Protein AF-K7Q746-F1 (afdb_monomer_lite)

Radius of gyration: 15.81 Å; chains: 1; bounding box: 33×34×40 Å

Structure (mmCIF, N/CA/C/O backbone):
data_AF-K7Q746-F1
#
_entry.id   AF-K7Q746-F1
#
loop_
_atom_site.group_PDB
_atom_site.id
_atom_site.type_symbol
_atom_site.label_atom_id
_atom_site.label_alt_id
_atom_site.label_comp_id
_atom_site.label_asym_id
_atom_site.label_entity_id
_atom_site.label_seq_id
_atom_site.pdbx_PDB_ins_code
_atom_site.Cartn_x
_atom_site.Cartn_y
_atom_site.Cartn_z
_atom_site.occupancy
_atom_site.B_iso_or_equiv
_atom_site.auth_seq_id
_atom_site.auth_comp_id
_atom_site.auth_asym_id
_atom_site.auth_atom_id
_atom_site.pdbx_PDB_model_num
ATOM 1 N N . ILE A 1 1 ? -5.681 6.969 13.980 1.00 86.75 1 ILE A N 1
ATOM 2 C CA . ILE A 1 1 ? -5.539 5.512 13.728 1.00 86.75 1 ILE A CA 1
ATOM 3 C C . ILE A 1 1 ? -4.121 5.082 13.325 1.00 86.75 1 ILE A C 1
ATOM 5 O O . ILE A 1 1 ? -3.872 3.892 13.375 1.00 86.75 1 ILE A O 1
ATOM 9 N N . ASN A 1 2 ? -3.213 5.994 12.934 1.00 96.06 2 ASN A N 1
ATOM 10 C CA . ASN A 1 2 ? -1.824 5.683 12.545 1.00 96.06 2 ASN A CA 1
ATOM 11 C C . ASN A 1 2 ? -0.857 6.712 13.166 1.00 96.06 2 ASN A C 1
ATOM 13 O O . ASN A 1 2 ? -0.190 7.455 12.448 1.00 96.06 2 ASN A O 1
ATOM 17 N N . ASP A 1 3 ? -0.877 6.864 14.487 1.00 96.75 3 ASP A N 1
ATOM 18 C CA . ASP A 1 3 ? -0.145 7.935 15.168 1.00 96.75 3 ASP A CA 1
ATOM 19 C C . ASP A 1 3 ? 1.361 7.657 15.247 1.00 96.75 3 ASP A C 1
ATOM 21 O O . ASP A 1 3 ? 2.140 8.601 15.130 1.00 96.75 3 ASP A O 1
ATOM 25 N N . SER A 1 4 ? 1.787 6.391 15.307 1.00 97.06 4 SER A N 1
ATOM 26 C CA . SER A 1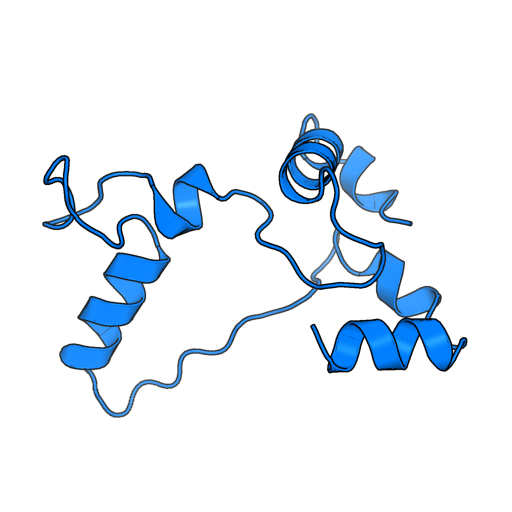 4 ? 3.205 6.007 15.276 1.00 97.06 4 SER A CA 1
ATOM 27 C C . SER A 1 4 ? 3.936 6.422 13.994 1.00 97.06 4 SER A C 1
ATOM 29 O O . SER A 1 4 ? 5.156 6.560 13.999 1.00 97.06 4 SER A O 1
ATOM 31 N N . LEU A 1 5 ? 3.228 6.708 12.894 1.00 96.88 5 LEU A N 1
ATOM 32 C CA . LEU A 1 5 ? 3.851 7.281 11.692 1.00 96.88 5 LEU A CA 1
ATOM 33 C C . LEU A 1 5 ? 4.335 8.719 11.880 1.00 96.88 5 LEU A C 1
ATOM 35 O O . LEU A 1 5 ? 5.191 9.165 11.122 1.00 96.88 5 LEU A O 1
ATOM 39 N N . LYS A 1 6 ? 3.797 9.453 12.859 1.00 97.00 6 LYS A N 1
ATOM 40 C CA . LYS A 1 6 ? 4.165 10.855 13.108 1.00 97.00 6 LYS A CA 1
ATOM 41 C C . LYS A 1 6 ? 5.572 10.994 13.691 1.00 97.00 6 LYS A C 1
ATOM 43 O O . LYS A 1 6 ? 6.127 12.087 13.668 1.00 97.00 6 LYS A O 1
ATOM 48 N N . GLU A 1 7 ? 6.164 9.899 14.171 1.00 96.75 7 GLU A N 1
ATOM 49 C CA . GLU A 1 7 ? 7.569 9.848 14.592 1.00 96.75 7 GLU A CA 1
ATOM 50 C C . GLU A 1 7 ? 8.539 9.987 13.406 1.00 96.75 7 GLU A C 1
ATOM 52 O O . GLU A 1 7 ? 9.696 10.362 13.589 1.00 96.75 7 GLU A O 1
ATOM 57 N N . ILE A 1 8 ? 8.071 9.720 12.179 1.00 97.31 8 ILE A N 1
ATOM 58 C CA . ILE A 1 8 ? 8.853 9.831 10.948 1.00 97.31 8 ILE A CA 1
ATOM 59 C C . ILE A 1 8 ? 8.299 10.986 10.112 1.00 97.31 8 ILE A C 1
ATOM 61 O O . ILE A 1 8 ? 7.189 10.919 9.579 1.00 97.31 8 ILE A O 1
ATOM 65 N N . SER A 1 9 ? 9.104 12.039 9.955 1.00 97.56 9 SER A N 1
ATOM 66 C CA . SER A 1 9 ? 8.730 13.233 9.186 1.00 97.56 9 SER A CA 1
ATOM 67 C C . SER A 1 9 ? 8.240 12.878 7.775 1.00 97.56 9 SER A C 1
ATOM 69 O O . SER A 1 9 ? 8.935 12.197 7.020 1.00 97.56 9 SER A O 1
ATOM 71 N N . GLY A 1 10 ? 7.035 13.331 7.419 1.00 97.25 10 GLY A N 1
ATOM 72 C CA . GLY A 1 10 ? 6.433 13.139 6.097 1.00 97.25 10 GLY A CA 1
ATOM 73 C C . GLY A 1 10 ? 5.764 11.779 5.864 1.00 97.25 10 GLY A C 1
ATOM 74 O O . GLY A 1 10 ? 5.069 11.618 4.856 1.00 97.25 10 GLY A O 1
ATOM 75 N N . SER A 1 11 ? 5.960 10.796 6.752 1.00 97.94 11 SER A N 1
ATOM 76 C CA . SER A 1 11 ? 5.456 9.429 6.560 1.00 97.94 11 SER A CA 1
ATOM 77 C C . SER A 1 11 ? 3.958 9.321 6.845 1.00 97.94 11 SER A C 1
ATOM 79 O O . SER A 1 11 ? 3.223 8.684 6.087 1.00 97.94 11 SER A O 1
ATOM 81 N N . PHE A 1 12 ? 3.466 10.006 7.881 1.00 98.06 12 PHE A N 1
ATOM 82 C CA . PHE A 1 12 ? 2.028 10.080 8.140 1.00 98.06 12 PHE A CA 1
ATOM 83 C C . PHE A 1 12 ? 1.294 10.729 6.959 1.00 98.06 12 PHE A C 1
ATOM 85 O O . PHE A 1 12 ? 0.313 10.183 6.457 1.00 98.06 12 PHE A O 1
ATOM 92 N N . GLU A 1 13 ? 1.804 11.852 6.455 1.00 98.06 13 GLU A N 1
ATOM 93 C CA . GLU A 1 13 ? 1.220 12.594 5.338 1.00 98.06 13 GLU A CA 1
ATOM 94 C C . GLU A 1 13 ? 1.275 11.799 4.028 1.00 98.06 13 GLU A C 1
ATOM 96 O O . GLU A 1 13 ? 0.354 11.895 3.217 1.00 98.06 13 GLU A O 1
ATOM 101 N N . ALA A 1 14 ? 2.330 11.005 3.809 1.00 98.12 14 ALA A N 1
ATOM 102 C CA . ALA A 1 14 ? 2.415 10.091 2.673 1.00 98.12 14 ALA A CA 1
ATOM 103 C C . ALA A 1 14 ? 1.284 9.057 2.698 1.00 98.12 14 ALA A C 1
ATOM 105 O O . ALA A 1 14 ? 0.582 8.903 1.694 1.00 98.12 14 ALA A O 1
ATOM 106 N N . LEU A 1 15 ? 1.033 8.434 3.856 1.00 98.06 15 LEU A N 1
ATOM 107 C CA . LEU A 1 15 ? -0.088 7.510 4.002 1.00 98.06 15 LEU A CA 1
ATOM 108 C C . LEU A 1 15 ? -1.436 8.213 3.794 1.00 98.06 15 LEU A C 1
ATOM 110 O O . LEU A 1 15 ? -2.288 7.678 3.090 1.00 98.06 15 LEU A O 1
ATOM 114 N N . GLN A 1 16 ? -1.625 9.420 4.343 1.00 97.94 16 GLN A N 1
ATOM 115 C CA . GLN A 1 16 ? -2.864 10.184 4.137 1.00 97.94 16 GLN A CA 1
ATOM 116 C C . GLN A 1 16 ? -3.120 10.475 2.652 1.00 97.94 16 GLN A C 1
ATOM 118 O O . GLN 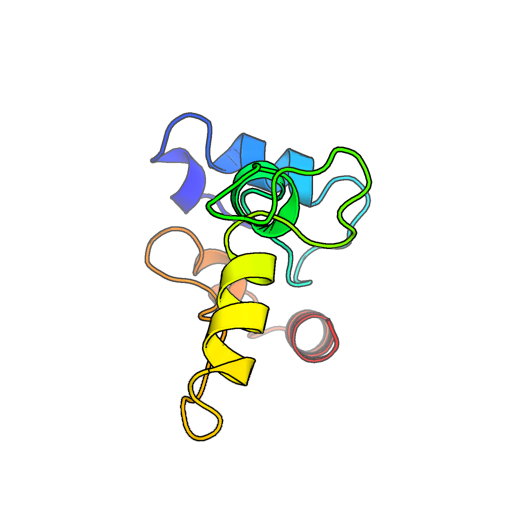A 1 16 ? -4.244 10.316 2.182 1.00 97.94 16 GLN A O 1
ATOM 123 N N . ARG A 1 17 ? -2.083 10.850 1.888 1.00 98.19 17 ARG A N 1
ATOM 124 C CA . ARG A 1 17 ? -2.205 11.062 0.435 1.00 98.19 17 ARG A CA 1
ATOM 125 C C . ARG A 1 17 ? -2.553 9.775 -0.305 1.00 98.19 17 ARG A C 1
ATOM 127 O O . ARG A 1 17 ? -3.417 9.799 -1.174 1.00 98.19 17 ARG A O 1
ATOM 134 N N . SER A 1 18 ? -1.902 8.666 0.039 1.00 97.69 18 SER A N 1
ATOM 135 C CA . SER A 1 18 ? -2.173 7.365 -0.581 1.00 97.69 18 SER A CA 1
ATOM 136 C C . SER A 1 18 ? -3.593 6.856 -0.294 1.00 97.69 18 SER A C 1
ATOM 138 O O . SER A 1 18 ? -4.224 6.238 -1.149 1.00 97.69 18 SER A O 1
ATOM 140 N N . CYS A 1 19 ? -4.124 7.147 0.893 1.00 98.06 19 CYS A N 1
ATOM 141 C CA . CYS A 1 19 ? -5.470 6.748 1.301 1.00 98.06 19 CYS A CA 1
ATOM 142 C C . CYS A 1 19 ? -6.550 7.801 0.998 1.00 98.06 19 CYS A C 1
ATOM 144 O O . CYS A 1 19 ? -7.682 7.645 1.451 1.00 98.06 19 CYS A O 1
ATOM 146 N N . ALA A 1 20 ? -6.253 8.865 0.245 1.00 97.88 20 ALA A N 1
ATOM 147 C CA . ALA A 1 20 ? -7.234 9.907 -0.053 1.00 97.88 20 ALA A CA 1
ATOM 148 C C . ALA A 1 20 ? -8.468 9.324 -0.772 1.00 97.88 20 ALA A C 1
ATOM 150 O O . ALA A 1 20 ? -8.362 8.755 -1.857 1.00 97.88 20 ALA A O 1
ATOM 151 N N . GLY A 1 21 ? -9.647 9.451 -0.152 1.00 97.38 21 GLY A N 1
ATOM 152 C CA . GLY A 1 21 ? -10.903 8.887 -0.667 1.00 97.38 21 GLY A CA 1
ATOM 153 C C . GLY A 1 21 ? -11.068 7.373 -0.461 1.00 97.38 21 GLY A C 1
ATOM 154 O O . GLY A 1 21 ? -12.045 6.801 -0.939 1.00 97.38 21 GLY A O 1
ATOM 155 N N . ARG A 1 22 ? -10.144 6.716 0.251 1.00 97.81 22 ARG A N 1
ATOM 156 C CA . ARG A 1 22 ? -10.236 5.307 0.650 1.00 97.81 22 ARG A CA 1
ATOM 157 C C . ARG A 1 22 ? -10.701 5.215 2.102 1.00 97.81 22 ARG A C 1
ATOM 159 O O . ARG A 1 22 ? -10.274 5.989 2.948 1.00 97.81 22 ARG A O 1
ATOM 166 N N . GLU A 1 23 ? -11.582 4.261 2.381 1.00 97.62 23 GLU A N 1
ATOM 167 C CA . GLU A 1 23 ? -12.071 4.003 3.739 1.00 97.62 23 GLU A CA 1
ATOM 168 C C . GLU A 1 23 ? -10.947 3.522 4.669 1.00 97.62 23 GLU A C 1
ATOM 170 O O . GLU A 1 23 ? -10.065 2.762 4.254 1.00 97.62 23 GLU A O 1
ATOM 175 N N . ASP A 1 24 ? -11.027 3.920 5.941 1.00 98.38 24 ASP A N 1
ATOM 176 C CA . ASP A 1 24 ? -10.142 3.434 6.999 1.00 98.38 24 ASP A CA 1
ATOM 177 C C . ASP A 1 24 ? -10.182 1.902 7.122 1.00 98.38 24 ASP A C 1
ATOM 179 O O . ASP A 1 24 ? -11.166 1.240 6.787 1.00 98.38 24 ASP A O 1
ATOM 183 N N . PHE A 1 25 ? -9.097 1.340 7.660 1.00 98.38 25 PHE A N 1
ATOM 184 C CA . PHE A 1 25 ? -8.897 -0.099 7.869 1.00 98.38 25 PHE A CA 1
ATOM 185 C C . PHE A 1 25 ? -8.790 -0.951 6.595 1.00 98.38 25 PHE A C 1
ATOM 187 O O . PHE A 1 25 ? -8.579 -2.152 6.716 1.00 98.38 25 PHE A O 1
ATOM 194 N N . LYS A 1 26 ? -8.832 -0.368 5.390 1.00 98.56 26 LYS A N 1
ATOM 195 C CA . LYS A 1 26 ? -8.430 -1.054 4.151 1.00 98.56 26 LYS A CA 1
ATOM 196 C C . LYS A 1 26 ? -6.921 -0.947 3.920 1.00 98.56 26 LYS A C 1
ATOM 198 O O . LYS A 1 26 ? -6.323 0.093 4.192 1.00 98.56 26 LYS A O 1
ATOM 203 N N . VAL A 1 27 ? -6.302 -1.983 3.352 1.00 98.31 27 VAL A N 1
ATOM 204 C CA . VAL A 1 27 ? -4.881 -1.931 2.960 1.00 98.31 27 VAL A CA 1
ATOM 205 C C . VAL A 1 27 ? -4.654 -0.914 1.842 1.00 98.31 27 VAL A C 1
ATOM 207 O O . VAL A 1 27 ? -5.538 -0.682 1.019 1.00 98.31 27 VAL A O 1
ATOM 210 N N . SER A 1 28 ? -3.470 -0.306 1.795 1.00 98.19 28 SER A N 1
ATOM 211 C CA . SER A 1 28 ? -3.019 0.557 0.696 1.00 98.19 28 SER A CA 1
ATOM 212 C C . SER A 1 28 ? -1.502 0.419 0.509 1.00 98.19 28 SER A C 1
ATOM 214 O O . SER A 1 28 ? -0.841 -0.319 1.240 1.00 98.19 28 SER A O 1
ATOM 216 N N . ILE A 1 29 ? -0.940 1.132 -0.466 1.00 98.38 29 ILE A N 1
ATOM 217 C CA . ILE A 1 29 ? 0.502 1.216 -0.713 1.00 98.38 29 ILE A CA 1
ATOM 218 C C . ILE A 1 29 ? 1.024 2.521 -0.112 1.00 98.38 29 ILE A C 1
ATOM 220 O O . ILE A 1 29 ? 0.599 3.591 -0.528 1.00 98.38 29 ILE A O 1
ATOM 224 N N . HIS A 1 30 ? 1.964 2.462 0.831 1.00 98.19 30 HIS A N 1
ATOM 225 C CA . HIS A 1 30 ? 2.463 3.664 1.517 1.00 98.19 30 HIS A CA 1
ATOM 226 C C . HIS A 1 30 ? 3.138 4.672 0.566 1.00 98.19 30 HIS A C 1
ATOM 228 O O . HIS A 1 30 ? 2.905 5.872 0.673 1.00 98.19 30 HIS A O 1
ATOM 234 N N . ASP A 1 31 ? 3.932 4.179 -0.389 1.00 98.25 31 ASP A N 1
ATOM 235 C CA . ASP A 1 31 ? 4.580 4.980 -1.433 1.00 98.25 31 ASP A CA 1
ATOM 236 C C . ASP A 1 31 ? 4.295 4.380 -2.826 1.00 98.25 31 ASP A C 1
ATOM 238 O O . ASP A 1 31 ? 5.007 3.474 -3.279 1.00 98.25 31 ASP A O 1
ATOM 242 N N . PRO A 1 32 ? 3.239 4.851 -3.519 1.00 97.56 32 PRO A N 1
ATOM 243 C CA . PRO A 1 32 ? 2.909 4.392 -4.866 1.00 97.56 32 PRO A CA 1
ATOM 244 C C . PRO A 1 32 ? 4.000 4.689 -5.903 1.00 97.56 32 PRO A C 1
ATOM 246 O O . PRO A 1 32 ? 4.121 3.942 -6.878 1.00 97.56 32 PRO A O 1
ATOM 249 N N . TRP A 1 33 ? 4.814 5.735 -5.699 1.00 97.56 33 TRP A N 1
ATOM 250 C CA . TRP A 1 33 ? 5.874 6.083 -6.639 1.00 97.56 33 TRP A CA 1
ATOM 251 C C . TRP A 1 33 ? 6.930 4.982 -6.677 1.00 97.56 33 TRP A C 1
ATOM 253 O O . TRP A 1 33 ? 7.156 4.374 -7.724 1.00 97.56 33 TRP A O 1
ATOM 263 N N . ALA A 1 34 ? 7.516 4.651 -5.525 1.00 97.94 34 ALA A N 1
ATOM 264 C CA . ALA A 1 34 ? 8.502 3.577 -5.435 1.00 97.94 34 ALA A CA 1
ATOM 265 C C . ALA A 1 34 ? 7.908 2.198 -5.778 1.00 97.94 34 ALA A C 1
ATOM 267 O O . ALA A 1 34 ? 8.579 1.361 -6.388 1.00 97.94 34 ALA A O 1
ATOM 268 N N . ALA A 1 35 ? 6.649 1.946 -5.405 1.00 97.94 35 ALA A N 1
ATOM 269 C CA . ALA A 1 35 ? 6.029 0.643 -5.609 1.00 97.94 35 ALA A CA 1
ATOM 270 C C . ALA A 1 35 ? 5.758 0.321 -7.084 1.00 97.94 35 ALA A C 1
ATOM 272 O O . ALA A 1 35 ? 6.052 -0.800 -7.497 1.00 97.94 35 ALA A O 1
ATOM 273 N N . ILE A 1 36 ? 5.204 1.264 -7.861 1.00 97.06 36 ILE A N 1
ATOM 274 C CA . ILE A 1 36 ? 4.673 0.966 -9.206 1.00 97.06 36 ILE A CA 1
ATOM 275 C C . ILE A 1 36 ? 5.028 1.984 -10.306 1.00 97.06 36 ILE A C 1
ATOM 277 O O . ILE A 1 36 ? 4.803 1.674 -11.474 1.00 97.06 36 ILE A O 1
ATOM 281 N N . GLN A 1 37 ? 5.575 3.169 -9.993 1.00 96.38 37 GLN A N 1
ATOM 282 C CA . GLN A 1 37 ? 5.782 4.245 -10.990 1.00 96.38 37 GLN A CA 1
ATOM 283 C C . GLN A 1 37 ? 7.256 4.540 -11.301 1.00 96.38 37 GLN A C 1
ATOM 285 O O . GLN A 1 37 ? 7.578 4.937 -12.421 1.00 96.38 37 GLN A O 1
ATOM 290 N N . MET A 1 38 ? 8.159 4.358 -10.336 1.00 97.50 38 MET A N 1
ATOM 291 C CA . MET A 1 38 ? 9.579 4.664 -10.493 1.00 97.50 38 MET A CA 1
ATOM 292 C C . MET A 1 38 ? 10.206 3.738 -11.540 1.00 97.50 38 MET A C 1
ATOM 294 O O . MET A 1 38 ? 10.197 2.519 -11.382 1.00 97.50 38 MET A O 1
ATOM 298 N N . GLY A 1 39 ? 10.779 4.308 -12.602 1.00 96.75 39 GLY A N 1
ATOM 299 C CA . GLY A 1 39 ? 11.526 3.528 -13.589 1.00 96.75 39 GLY A CA 1
ATOM 300 C C . GLY A 1 39 ? 12.729 2.839 -12.941 1.00 96.75 39 GLY A C 1
ATOM 301 O O . GLY A 1 39 ? 13.521 3.490 -12.263 1.00 96.75 39 GLY A O 1
ATOM 302 N N . GLN A 1 40 ? 12.860 1.527 -13.132 1.00 93.25 40 GLN A N 1
ATOM 303 C CA . GLN A 1 40 ? 13.921 0.720 -12.525 1.00 93.25 40 GLN A CA 1
ATOM 304 C C . GLN A 1 40 ? 14.344 -0.410 -13.470 1.00 93.25 40 GLN A C 1
ATOM 306 O O . GLN A 1 40 ? 13.496 -1.062 -14.078 1.00 93.25 40 GLN A O 1
ATOM 311 N N . GLY A 1 41 ? 15.650 -0.680 -13.565 1.00 90.81 41 GLY A N 1
ATOM 312 C CA . GLY A 1 41 ? 16.176 -1.729 -14.444 1.00 90.81 41 GLY A CA 1
ATOM 313 C C . GLY A 1 41 ? 15.737 -1.522 -15.897 1.00 90.81 41 GLY A C 1
ATOM 314 O O . GLY A 1 41 ? 15.942 -0.449 -16.459 1.00 90.81 41 GLY A O 1
ATOM 315 N N . ASN A 1 42 ? 15.093 -2.538 -16.479 1.00 92.31 42 ASN A N 1
ATOM 316 C CA . ASN A 1 42 ? 14.561 -2.484 -17.846 1.00 92.31 42 ASN A CA 1
ATOM 317 C C . ASN A 1 42 ? 13.134 -1.904 -17.929 1.00 92.31 42 ASN A C 1
ATOM 319 O O . ASN A 1 42 ? 12.632 -1.692 -19.027 1.00 92.31 42 ASN A O 1
ATOM 323 N N . LEU A 1 43 ? 12.481 -1.631 -16.794 1.00 94.44 43 LEU A N 1
ATOM 324 C CA . LEU A 1 43 ? 11.099 -1.143 -16.710 1.00 94.44 43 LEU A CA 1
ATOM 325 C C . LEU A 1 43 ? 11.070 0.390 -16.690 1.00 94.44 43 LEU A C 1
ATOM 327 O O . LEU A 1 43 ? 10.646 1.022 -15.719 1.00 94.44 43 LEU A O 1
ATOM 331 N N . THR A 1 44 ? 11.616 1.007 -17.736 1.00 95.19 44 THR A N 1
ATOM 332 C CA . THR A 1 44 ? 11.810 2.466 -17.824 1.00 95.19 44 THR A CA 1
ATOM 333 C C . THR A 1 44 ? 11.000 3.122 -1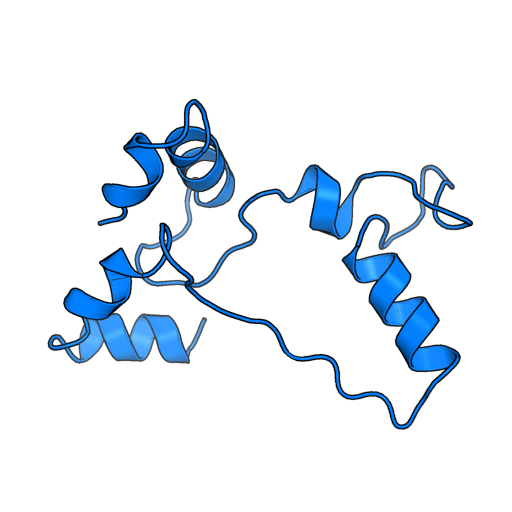8.937 1.00 95.19 44 THR A C 1
ATOM 335 O O . THR A 1 44 ? 10.843 4.344 -18.911 1.00 95.19 44 THR A O 1
ATOM 338 N N . ALA A 1 45 ? 10.440 2.335 -19.865 1.00 95.25 45 ALA A N 1
ATOM 339 C CA . ALA A 1 45 ? 9.600 2.827 -20.954 1.00 95.25 45 ALA A CA 1
ATOM 340 C C . ALA A 1 45 ? 8.444 3.679 -20.415 1.00 95.25 45 ALA A C 1
ATOM 342 O O . ALA A 1 45 ? 7.878 3.380 -19.362 1.00 95.25 45 ALA A O 1
ATOM 343 N N . TYR A 1 46 ? 8.112 4.781 -21.092 1.00 90.88 46 TYR A N 1
ATOM 344 C CA . TYR A 1 46 ? 7.094 5.722 -20.609 1.00 90.88 46 TYR A CA 1
ATOM 345 C C . TYR A 1 46 ? 5.746 5.026 -20.363 1.00 90.88 46 TYR A C 1
ATOM 347 O O . TYR A 1 46 ? 5.138 5.243 -19.318 1.00 90.88 46 TYR A O 1
ATOM 355 N N . ASP A 1 47 ? 5.369 4.139 -21.278 1.00 93.88 47 ASP A N 1
ATOM 356 C CA . ASP A 1 47 ? 4.134 3.362 -21.342 1.00 93.88 47 ASP A CA 1
ATOM 357 C C . ASP A 1 47 ? 4.218 1.977 -20.675 1.00 93.88 47 ASP A C 1
ATOM 359 O O . ASP A 1 47 ? 3.293 1.178 -20.813 1.00 93.88 47 ASP A O 1
ATOM 363 N N . GLU A 1 48 ? 5.287 1.681 -19.926 1.00 95.50 48 GLU A N 1
ATOM 364 C CA . GLU A 1 48 ? 5.369 0.434 -19.159 1.00 95.50 48 GLU A CA 1
ATOM 365 C C . GLU A 1 48 ? 4.204 0.366 -18.148 1.00 95.50 48 GLU A C 1
ATOM 367 O O . GLU A 1 48 ? 4.092 1.256 -17.294 1.00 95.50 48 GLU A O 1
ATOM 372 N N . PRO A 1 49 ? 3.354 -0.678 -18.192 1.00 94.31 49 PRO A N 1
ATOM 373 C CA . PRO A 1 49 ? 2.171 -0.765 -17.339 1.00 94.31 49 PRO A CA 1
ATOM 374 C C . PRO A 1 49 ? 2.507 -0.930 -15.852 1.00 94.31 49 PRO A C 1
ATOM 376 O O . PRO A 1 49 ? 1.733 -0.490 -15.001 1.00 94.31 49 PRO A O 1
ATOM 379 N N . TYR A 1 50 ? 3.647 -1.553 -15.527 1.00 95.19 50 TYR A N 1
ATOM 380 C CA . TYR A 1 50 ? 4.083 -1.788 -14.150 1.00 95.19 50 TYR A CA 1
ATOM 381 C C . TYR A 1 50 ? 5.588 -1.563 -13.999 1.00 95.19 50 TYR A C 1
ATOM 383 O O . TYR A 1 50 ? 6.397 -2.348 -14.491 1.00 95.19 50 TYR A O 1
ATOM 391 N N . LYS A 1 51 ? 5.963 -0.512 -13.265 1.00 97.81 51 LYS A N 1
ATOM 392 C CA . LYS A 1 51 ? 7.357 -0.180 -12.934 1.00 97.81 51 LYS A CA 1
ATOM 393 C C . LYS A 1 51 ? 7.631 -0.462 -11.454 1.00 97.81 51 LYS A C 1
ATOM 395 O O . LYS A 1 51 ? 6.927 -1.252 -10.821 1.00 97.81 51 LYS A O 1
ATOM 400 N N . GLY A 1 52 ? 8.650 0.192 -10.900 1.00 97.56 52 GLY A N 1
ATOM 401 C CA . GLY A 1 52 ? 8.976 0.169 -9.483 1.00 97.56 52 GLY A CA 1
ATOM 402 C C . GLY A 1 52 ? 9.261 -1.228 -8.946 1.00 97.56 52 GLY A C 1
ATOM 403 O O . GLY A 1 52 ? 9.543 -2.184 -9.677 1.00 97.56 52 GLY A O 1
ATOM 404 N N . ASN A 1 53 ? 9.144 -1.339 -7.628 1.00 98.06 53 ASN A N 1
ATOM 405 C CA . ASN A 1 53 ? 9.388 -2.586 -6.919 1.00 98.06 53 ASN A CA 1
ATOM 406 C C . ASN A 1 53 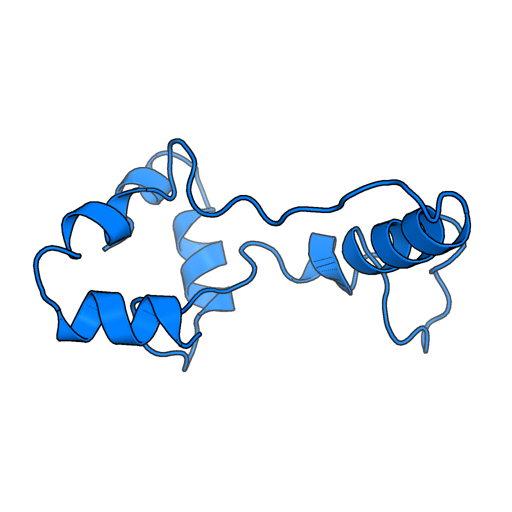? 8.467 -3.713 -7.413 1.00 98.06 53 ASN A C 1
ATOM 408 O O . ASN A 1 53 ? 8.916 -4.843 -7.571 1.00 98.06 53 ASN A O 1
ATOM 412 N N . PHE A 1 54 ? 7.190 -3.431 -7.684 1.00 98.31 54 PHE A N 1
ATOM 413 C CA . PHE A 1 54 ? 6.219 -4.459 -8.066 1.00 98.31 54 PHE A CA 1
ATOM 414 C C . PHE A 1 54 ? 6.486 -5.002 -9.469 1.00 98.31 54 PHE A C 1
ATOM 416 O O . PHE A 1 54 ? 6.443 -6.217 -9.654 1.00 98.31 54 PHE A O 1
ATOM 423 N N . GLY A 1 55 ? 6.822 -4.146 -10.439 1.00 97.69 55 GLY A N 1
ATOM 424 C CA . GLY A 1 55 ? 7.229 -4.592 -11.771 1.00 97.69 55 GLY A CA 1
ATOM 425 C C . GLY A 1 55 ? 8.464 -5.494 -11.704 1.00 97.69 55 GLY A C 1
ATOM 426 O O . GLY A 1 55 ? 8.489 -6.586 -12.278 1.00 97.69 55 GLY A O 1
ATOM 427 N N . ASN A 1 56 ? 9.455 -5.101 -10.901 1.00 97.38 56 ASN A N 1
ATOM 428 C CA . ASN A 1 56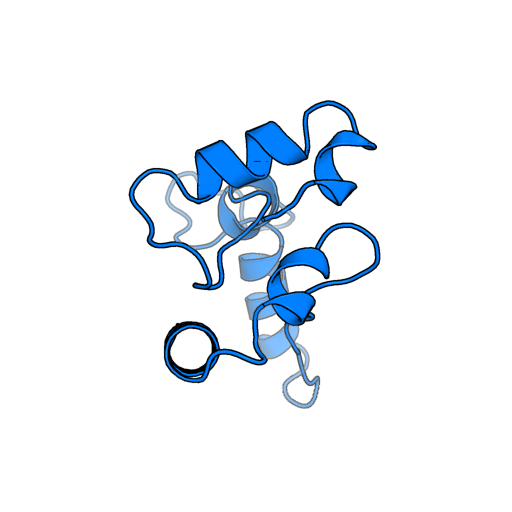 ? 10.651 -5.910 -10.685 1.00 97.38 56 ASN A CA 1
ATOM 429 C C . ASN A 1 56 ? 10.357 -7.235 -9.963 1.00 97.38 56 ASN A C 1
ATOM 431 O O . ASN A 1 56 ? 10.916 -8.262 -10.340 1.00 97.38 56 ASN A O 1
ATOM 435 N N . LEU A 1 57 ? 9.441 -7.265 -8.990 1.00 98.12 57 LEU A N 1
ATOM 436 C CA . LEU A 1 57 ? 8.983 -8.503 -8.348 1.00 98.12 57 LEU A CA 1
ATOM 437 C C . LEU A 1 57 ? 8.254 -9.435 -9.330 1.00 98.12 57 LEU A C 1
ATOM 439 O O . LEU A 1 57 ? 8.437 -10.651 -9.263 1.00 98.12 57 LEU A O 1
ATOM 443 N N . MET A 1 58 ? 7.482 -8.894 -10.279 1.00 97.56 58 MET A N 1
ATOM 444 C CA . MET A 1 58 ? 6.864 -9.687 -11.351 1.00 97.56 58 MET A CA 1
ATOM 445 C C . MET A 1 58 ? 7.919 -10.306 -12.274 1.00 97.56 58 MET A C 1
ATOM 447 O O . MET A 1 58 ? 7.834 -11.493 -12.597 1.00 97.56 58 MET A O 1
ATOM 451 N N . ALA A 1 59 ? 8.935 -9.536 -12.676 1.00 96.81 59 ALA A N 1
ATOM 452 C CA . ALA A 1 59 ? 10.053 -10.047 -13.467 1.00 96.81 59 ALA A CA 1
ATOM 453 C C . ALA A 1 59 ? 10.858 -11.109 -12.695 1.00 96.81 59 ALA A C 1
ATOM 455 O O . ALA A 1 59 ? 11.166 -12.172 -13.235 1.00 96.81 59 ALA A O 1
ATOM 456 N N . LEU A 1 60 ? 11.117 -10.871 -11.406 1.00 97.62 60 LEU A N 1
ATOM 457 C CA . LEU A 1 60 ? 11.807 -11.806 -10.521 1.00 97.62 60 LEU A CA 1
ATOM 458 C C . LEU A 1 60 ? 11.040 -13.127 -10.392 1.00 97.62 60 LEU A C 1
ATOM 460 O O . LEU A 1 60 ? 11.633 -14.197 -10.490 1.00 97.62 60 LEU A O 1
ATOM 464 N N . LYS A 1 61 ? 9.713 -13.070 -10.241 1.00 98.38 61 LYS A N 1
ATOM 465 C CA . LYS A 1 61 ? 8.858 -14.260 -10.164 1.00 98.38 61 LYS A CA 1
ATOM 466 C C . LYS A 1 61 ? 8.863 -15.076 -11.459 1.00 98.38 61 LYS A C 1
ATOM 468 O O . LYS A 1 61 ? 8.785 -16.300 -11.392 1.00 98.38 61 LYS A O 1
ATOM 473 N N . LYS A 1 62 ? 8.975 -14.423 -12.623 1.00 97.56 62 LYS A N 1
ATOM 474 C CA . LYS A 1 62 ? 9.143 -15.107 -13.920 1.00 97.56 62 LYS A CA 1
ATOM 475 C C . LYS A 1 62 ? 10.490 -15.829 -14.008 1.00 97.56 62 LYS A C 1
ATOM 477 O O . LYS A 1 62 ? 10.536 -16.945 -14.508 1.00 97.56 62 LYS A O 1
ATOM 482 N N . ALA A 1 63 ? 11.562 -15.208 -13.514 1.00 98.19 63 ALA A N 1
ATOM 483 C CA . ALA A 1 63 ? 12.901 -15.798 -13.511 1.00 98.19 63 ALA A CA 1
ATOM 484 C C . ALA A 1 63 ? 13.057 -16.927 -12.474 1.00 98.19 63 ALA A C 1
ATOM 486 O O . ALA A 1 63 ? 13.783 -17.887 -12.719 1.00 98.19 63 ALA A O 1
ATOM 487 N N . TYR A 1 64 ? 12.352 -16.833 -11.341 1.00 98.50 64 TYR A N 1
ATOM 488 C CA . TYR A 1 64 ? 12.402 -17.794 -10.236 1.00 98.50 64 TYR A CA 1
ATOM 489 C C . TYR A 1 64 ? 10.984 -18.255 -9.844 1.00 98.50 64 TYR A C 1
ATOM 491 O O . TYR A 1 64 ? 10.417 -17.765 -8.860 1.00 98.50 64 TYR A O 1
ATOM 499 N N . PRO A 1 65 ? 10.387 -19.211 -10.584 1.00 98.56 65 PRO A N 1
ATOM 500 C CA . PRO A 1 65 ? 8.990 -19.618 -10.399 1.00 98.56 65 PRO A CA 1
ATOM 501 C C . PRO A 1 65 ? 8.661 -20.168 -9.006 1.00 98.56 65 PRO A C 1
ATOM 503 O O . PRO A 1 65 ? 7.529 -20.012 -8.538 1.00 98.56 65 PRO A O 1
ATOM 506 N N . ASP A 1 66 ? 9.634 -20.738 -8.297 1.00 98.44 66 ASP A N 1
ATOM 507 C CA . ASP A 1 66 ? 9.421 -21.316 -6.965 1.00 98.44 66 ASP A CA 1
ATOM 508 C C . ASP A 1 66 ? 9.462 -20.284 -5.831 1.00 98.44 66 ASP A C 1
ATOM 510 O O . ASP A 1 66 ? 8.888 -20.522 -4.763 1.00 98.44 66 ASP A O 1
ATOM 514 N N . LEU A 1 67 ? 10.043 -19.100 -6.073 1.00 98.62 67 LEU A N 1
ATOM 515 C CA . LEU A 1 67 ? 10.143 -18.022 -5.087 1.00 98.62 67 LEU A CA 1
ATOM 516 C C . LEU A 1 67 ? 8.753 -17.592 -4.606 1.00 98.62 67 LEU A C 1
ATOM 518 O O . LEU A 1 67 ? 7.888 -17.237 -5.408 1.00 98.62 67 LEU A O 1
ATOM 522 N N . LYS A 1 68 ? 8.517 -17.575 -3.295 1.00 98.62 68 LYS A N 1
ATOM 523 C CA . LYS A 1 68 ? 7.262 -17.072 -2.721 1.00 98.62 68 LYS A CA 1
ATOM 524 C C . LYS A 1 68 ? 7.427 -15.603 -2.345 1.00 98.62 68 LYS A C 1
ATOM 526 O O . LYS A 1 68 ? 8.322 -15.257 -1.585 1.00 98.62 68 LYS A O 1
ATOM 531 N N . ILE A 1 69 ? 6.563 -14.755 -2.893 1.00 98.56 69 ILE A N 1
ATOM 532 C CA . ILE A 1 69 ? 6.535 -13.317 -2.617 1.00 98.56 69 ILE A CA 1
ATOM 533 C C . ILE A 1 69 ? 5.322 -13.071 -1.729 1.00 98.56 69 ILE A C 1
ATOM 535 O O . ILE A 1 69 ? 4.202 -13.392 -2.122 1.00 98.56 69 ILE A O 1
ATOM 539 N N . LEU A 1 70 ? 5.557 -12.548 -0.529 1.00 98.50 70 LEU A N 1
ATOM 540 C CA . LEU A 1 70 ? 4.520 -12.293 0.465 1.00 98.50 70 LEU A CA 1
ATOM 541 C C . LEU A 1 70 ? 4.494 -10.794 0.790 1.00 98.50 70 LEU A C 1
ATOM 543 O O . LEU A 1 70 ? 5.556 -10.231 1.067 1.00 98.50 70 LEU A O 1
ATOM 547 N N . PRO A 1 71 ? 3.321 -10.137 0.774 1.00 98.19 71 PRO A N 1
ATOM 548 C CA . PRO A 1 71 ? 3.199 -8.785 1.294 1.00 98.19 71 PRO A CA 1
ATOM 549 C C . PRO A 1 71 ? 3.256 -8.821 2.826 1.00 98.19 71 PRO A C 1
ATOM 551 O O . PRO A 1 71 ? 2.526 -9.575 3.467 1.00 98.19 71 PRO A O 1
ATOM 554 N N . SER A 1 72 ? 4.114 -7.992 3.418 1.00 98.44 72 SER A N 1
ATOM 555 C CA . SER A 1 72 ? 4.140 -7.776 4.867 1.00 98.44 72 SER A CA 1
ATOM 556 C C . SER A 1 72 ? 3.287 -6.556 5.209 1.00 98.44 72 SER A C 1
ATOM 558 O O . SER A 1 72 ? 3.519 -5.477 4.665 1.00 98.44 72 SER A O 1
ATOM 560 N N . ILE A 1 73 ? 2.294 -6.727 6.084 1.00 98.62 73 ILE A N 1
ATOM 561 C CA . ILE A 1 73 ? 1.365 -5.668 6.496 1.00 98.62 73 ILE A CA 1
ATOM 562 C C . ILE A 1 73 ? 1.666 -5.299 7.949 1.00 98.62 73 ILE A C 1
ATOM 564 O O . ILE A 1 73 ? 1.626 -6.158 8.828 1.00 98.62 73 ILE A O 1
ATOM 568 N N . GLY A 1 74 ? 1.944 -4.020 8.201 1.00 98.00 74 GLY A N 1
ATOM 569 C CA . GLY A 1 74 ? 2.298 -3.509 9.524 1.00 98.00 74 GLY A CA 1
ATOM 570 C C . GLY A 1 74 ? 3.789 -3.209 9.643 1.00 98.00 74 GLY A C 1
ATOM 571 O O . GLY A 1 74 ? 4.350 -2.499 8.813 1.00 98.00 74 GLY A O 1
ATOM 572 N N . GLY A 1 75 ? 4.429 -3.732 10.689 1.00 97.88 75 GLY A N 1
ATOM 573 C CA . GLY A 1 75 ? 5.760 -3.297 11.126 1.00 97.88 75 GLY A CA 1
ATOM 574 C C . GLY A 1 75 ? 5.665 -2.248 12.236 1.00 97.88 75 GLY A C 1
ATOM 575 O O . GLY A 1 75 ? 4.570 -1.955 12.711 1.00 97.88 75 GLY A O 1
ATOM 576 N N . TRP A 1 76 ? 6.801 -1.693 12.667 1.00 98.06 76 TRP A N 1
ATOM 577 C CA . TRP A 1 76 ? 6.863 -0.843 13.868 1.00 98.06 76 TRP A CA 1
ATOM 578 C C . TRP A 1 76 ? 5.876 0.334 13.835 1.00 98.06 76 TRP A C 1
ATOM 580 O O . TRP A 1 76 ? 5.079 0.486 14.751 1.00 98.06 76 TRP A O 1
ATOM 590 N N . THR A 1 77 ? 5.867 1.118 12.756 1.00 97.75 77 THR A N 1
ATOM 591 C CA . THR A 1 77 ? 5.071 2.355 12.668 1.00 97.75 77 THR A CA 1
ATOM 592 C C . THR A 1 77 ? 3.703 2.194 12.001 1.00 97.75 77 THR A C 1
ATOM 594 O O . THR A 1 77 ? 2.943 3.154 11.933 1.00 97.75 77 THR A O 1
ATOM 597 N N . LEU A 1 78 ? 3.374 1.001 11.495 1.00 98.06 78 LEU A N 1
ATOM 598 C CA . LEU A 1 78 ? 2.133 0.721 10.752 1.00 98.06 78 LEU A CA 1
ATOM 599 C C . LEU A 1 78 ? 1.238 -0.316 11.450 1.00 98.06 78 LEU A C 1
ATOM 601 O O . LEU A 1 78 ? 0.305 -0.832 10.838 1.00 98.06 78 LEU A O 1
ATOM 605 N N . SER A 1 79 ? 1.520 -0.645 12.713 1.00 98.44 79 SER A N 1
ATOM 606 C CA . SER A 1 79 ? 0.736 -1.631 13.471 1.00 98.44 79 SER A CA 1
ATOM 607 C C . SER A 1 79 ? -0.443 -1.029 14.241 1.00 98.44 79 SER A C 1
ATOM 609 O O . SER A 1 79 ? -1.313 -1.779 14.681 1.00 98.44 79 SER A O 1
ATOM 611 N N . ASP A 1 80 ? -0.529 0.299 14.369 1.00 98.50 80 ASP A N 1
ATOM 612 C CA . ASP A 1 80 ? -1.584 0.984 15.130 1.00 98.50 80 ASP A CA 1
ATOM 613 C C . ASP A 1 80 ? -3.016 0.539 14.777 1.00 98.50 80 ASP A C 1
ATOM 615 O O . ASP A 1 80 ? -3.801 0.298 15.701 1.00 98.50 80 ASP A O 1
ATOM 619 N N . PRO A 1 81 ? -3.398 0.354 13.492 1.00 98.56 81 PRO A N 1
ATOM 620 C CA . PRO A 1 81 ? -4.756 -0.062 13.149 1.00 98.56 81 PRO A CA 1
ATOM 621 C C . PRO A 1 81 ? -5.148 -1.425 13.736 1.00 98.56 81 PRO A C 1
ATOM 623 O O . PRO A 1 81 ? -6.328 -1.643 14.019 1.00 98.56 81 PRO A O 1
ATOM 626 N N . PHE A 1 82 ? -4.184 -2.324 13.973 1.00 98.62 82 PHE A N 1
ATOM 627 C CA . PHE A 1 82 ? -4.455 -3.657 14.516 1.00 98.62 82 PHE A CA 1
ATOM 628 C C . PHE A 1 82 ? -5.066 -3.607 15.919 1.00 98.62 82 PHE A C 1
ATOM 630 O O . PHE A 1 82 ? -5.911 -4.442 16.244 1.00 98.62 82 PHE A O 1
ATOM 637 N N . PHE A 1 83 ? -4.732 -2.599 16.730 1.00 98.38 83 PHE A N 1
ATOM 638 C CA . PHE A 1 83 ? -5.305 -2.439 18.071 1.00 98.38 83 PHE A CA 1
ATOM 639 C C . PHE A 1 83 ? -6.809 -2.115 18.051 1.00 98.38 83 PHE A C 1
ATOM 641 O O . PHE A 1 83 ? -7.490 -2.277 19.062 1.00 98.38 83 PHE A O 1
ATOM 648 N N . PHE A 1 84 ? -7.363 -1.726 16.898 1.00 98.50 84 PHE A N 1
ATOM 649 C CA . PHE A 1 84 ? -8.795 -1.467 16.722 1.00 98.50 84 PHE A CA 1
ATOM 650 C C . PHE A 1 84 ? -9.577 -2.697 16.241 1.00 98.50 84 PHE A C 1
ATOM 652 O O . PHE A 1 84 ? -10.808 -2.664 16.194 1.00 98.50 84 PHE A O 1
ATOM 659 N N . PHE A 1 85 ? -8.898 -3.801 15.919 1.00 98.56 85 PHE A N 1
ATOM 660 C CA . PHE A 1 85 ? -9.526 -5.016 15.393 1.00 98.56 85 PHE A CA 1
ATOM 661 C C . PHE A 1 85 ? -10.226 -5.869 16.449 1.00 98.56 85 PHE A C 1
ATOM 663 O O . PHE A 1 85 ? -10.717 -6.943 16.113 1.00 98.56 85 PHE A O 1
ATOM 670 N N . GLY A 1 86 ? -10.350 -5.401 17.694 1.00 98.44 86 GLY A N 1
ATOM 671 C CA . GLY A 1 86 ? -11.370 -5.923 18.610 1.00 98.44 86 GLY A CA 1
ATOM 672 C C . GLY A 1 86 ? -12.786 -5.731 18.047 1.00 98.44 86 GLY A C 1
ATOM 673 O O . GLY A 1 86 ? -13.641 -6.603 18.198 1.00 98.44 86 GLY A O 1
ATOM 674 N N . ASP A 1 87 ? -13.008 -4.646 17.300 1.00 98.62 87 ASP A N 1
ATOM 675 C CA . ASP A 1 87 ? -14.234 -4.419 16.538 1.00 98.62 87 ASP A CA 1
ATOM 676 C C . ASP A 1 87 ? -14.260 -5.303 15.280 1.00 98.62 87 ASP A C 1
ATOM 678 O O . ASP A 1 87 ? -13.410 -5.191 14.389 1.00 98.62 87 ASP A O 1
ATOM 682 N N . LYS A 1 88 ? -15.261 -6.188 15.204 1.00 98.50 88 LYS A N 1
ATOM 683 C CA . LYS A 1 88 ? -15.438 -7.120 14.088 1.00 98.50 88 LYS A CA 1
ATOM 684 C C . LYS A 1 88 ? -15.648 -6.405 12.753 1.00 98.50 88 LYS A C 1
ATOM 686 O O . LYS A 1 88 ? -15.075 -6.850 11.768 1.00 98.50 88 LYS A O 1
ATOM 691 N N . THR A 1 89 ? -16.395 -5.305 12.713 1.00 98.62 89 THR A N 1
ATOM 692 C CA . THR A 1 89 ? -16.688 -4.598 11.458 1.00 98.62 89 THR A CA 1
ATOM 693 C C . THR A 1 89 ? -15.407 -4.044 10.841 1.00 98.62 89 THR A C 1
ATOM 695 O O . THR A 1 89 ? -15.173 -4.203 9.648 1.00 98.62 89 THR A O 1
ATOM 698 N N . LYS A 1 90 ? -14.518 -3.473 11.664 1.00 98.56 90 LYS A N 1
ATOM 699 C CA . LYS A 1 90 ? -13.211 -2.965 11.211 1.00 98.56 90 LYS A CA 1
ATOM 700 C C . LYS A 1 90 ? -12.306 -4.089 10.710 1.00 98.56 90 LYS A C 1
ATOM 702 O O . LYS A 1 90 ? -11.665 -3.956 9.670 1.00 98.56 90 LYS A O 1
ATOM 707 N N . ARG A 1 91 ? -12.272 -5.206 11.442 1.00 98.75 91 ARG A N 1
ATOM 708 C CA . ARG A 1 91 ? -11.479 -6.384 11.075 1.00 98.75 91 ARG A CA 1
ATOM 709 C C . ARG A 1 91 ? -11.973 -7.028 9.778 1.00 98.75 91 ARG A C 1
ATOM 711 O O . ARG A 1 91 ? -11.155 -7.412 8.951 1.00 98.75 91 ARG A O 1
ATOM 718 N N . ASP A 1 92 ? -13.285 -7.118 9.582 1.00 98.69 92 ASP A N 1
ATOM 719 C CA . ASP A 1 92 ? -13.878 -7.655 8.355 1.00 98.69 92 ASP A CA 1
ATOM 720 C C . ASP A 1 92 ? -13.565 -6.753 7.148 1.00 98.69 92 ASP A C 1
ATOM 722 O O . ASP A 1 92 ? -13.181 -7.263 6.096 1.00 98.69 92 ASP A O 1
ATOM 726 N N . THR A 1 93 ? -13.631 -5.423 7.312 1.00 98.62 93 THR A N 1
ATOM 727 C CA . THR A 1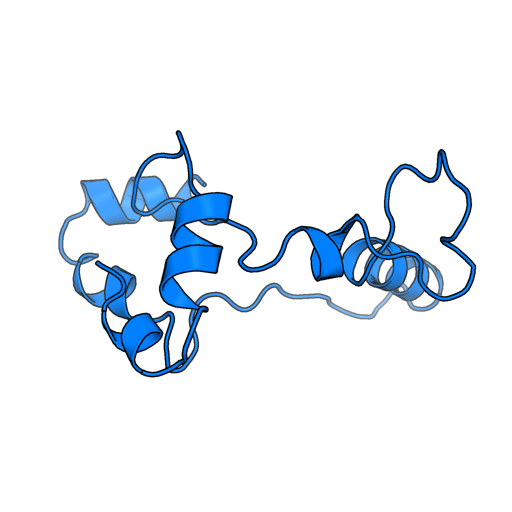 93 ? -13.199 -4.459 6.281 1.00 98.62 93 THR A CA 1
ATOM 728 C C . THR A 1 93 ? -11.741 -4.673 5.875 1.00 98.62 93 THR A C 1
ATOM 730 O O . THR A 1 93 ? -11.440 -4.666 4.683 1.00 98.62 93 THR A O 1
ATOM 733 N N . PHE A 1 94 ? -10.845 -4.896 6.841 1.00 98.62 94 PHE A N 1
ATOM 734 C CA . PHE A 1 94 ? -9.431 -5.170 6.577 1.00 98.62 94 PHE A CA 1
ATOM 735 C C . PHE A 1 94 ? -9.219 -6.469 5.796 1.00 98.62 94 PHE A C 1
ATOM 737 O O . PHE A 1 94 ? -8.516 -6.474 4.787 1.00 98.62 94 PHE A O 1
ATOM 744 N N . VAL A 1 95 ? -9.854 -7.562 6.232 1.00 98.44 95 VAL A N 1
ATOM 745 C CA . VAL A 1 95 ? -9.724 -8.883 5.593 1.00 98.44 95 VAL A CA 1
ATOM 746 C C . VAL A 1 95 ? -10.226 -8.874 4.146 1.00 98.44 95 VAL A C 1
ATOM 748 O O . VAL A 1 95 ? -9.686 -9.597 3.315 1.00 98.44 95 VAL A O 1
ATOM 751 N N . ALA A 1 96 ? -11.246 -8.071 3.840 1.00 98.25 96 ALA A N 1
ATOM 752 C CA . ALA A 1 96 ? -11.834 -7.989 2.505 1.00 98.25 96 ALA A CA 1
ATOM 753 C C . ALA A 1 96 ? -11.074 -7.074 1.520 1.00 98.25 96 ALA A C 1
ATOM 755 O O . ALA A 1 96 ? -11.463 -7.009 0.352 1.00 98.25 96 ALA A O 1
ATOM 756 N N . SER A 1 97 ? -10.074 -6.317 1.987 1.00 96.19 97 SER A N 1
ATOM 757 C CA . SER A 1 97 ? -9.457 -5.214 1.230 1.00 96.19 97 SER A CA 1
ATOM 758 C C . SER A 1 97 ? -8.253 -5.562 0.367 1.00 96.19 97 SER A C 1
ATOM 760 O O . SER A 1 97 ? -7.593 -6.591 0.628 1.00 96.19 97 SER A O 1
#

Organism: NCBI:txid312717

pLDDT: mean 97.36, std 1.9, range [86.75, 98.75]

InterPro domains:
  IPR001223 Glycoside hydrolase family 18, catalytic domain [PF00704] (24-97)
  IPR001223 Glycoside hydrolase family 18, catalytic domain [PS51910] (1-97)
  IPR017853 Glycoside hydrolase superfamily [SSF51445] (2-97)

Foldseek 3Di:
DQVLLVVPPCQVVLQCVQCPVNDPLADTDSHCCQFFNPADDPQNDPPRRGHHPPVVVVVVCVVPVVDDDDDDQADDRRCVLVVVVVDVVSVVNHVVD

Sequence (97 aa):
INDSLKEISGSFEALQRSCAGREDFKVSIHDPWAAIQMGQGNLTAYDEPYKGNFGNLMALKKAYPDLKILPSIGGWTLSDPFFFFGDKTKRDTFVAS

Secondary structure (DSSP, 8-state):
--GGGGGSTTHHHHHHHHTTTPPTTS---S-HIIIIIS-BTTBT-TT-SS-HHHHHHHHHHHH-TT---------TTT-GGGGGTTSHHHHHHHHT-